Protein AF-0000000084939974 (afdb_homodimer)

Nearest PDB structures (foldseek):
  5imq-assembly1_S  TM=7.418E-01  e=4.021E+00  Thermus thermophilus HB8
  7pan-assembly1_N  TM=7.469E-01  e=6.960E+00  Mycoplasmoides pneumoniae M129
  7qv2-assembly1_o  TM=4.355E-01  e=7.983E+00  Bacillus subtilis subsp. subtilis str. 168
  5imq-assembly1_S  TM=7.425E-01  e=3.564E+00  Thermus thermophilus HB8
  7pan-assembly1_N  TM=7.474E-01  e=5.751E+00  Mycoplasmoides pneumoniae M129

Foldseek 3Di:
DPDPDDDLVVVLVVLVVVVVVLVVCVPVVDDPVVSVVVNVVSVVVNVVSVVDDD/DPDPDDDLVVVLVVLVVVVVVLVVCVQVVPDPVVSVVVNVVSVVVNVVSVVDDD

pLDDT: mean 92.72, std 11.16, range [43.66, 98.75]

Structure (mmCIF, N/CA/C/O backbone):
data_AF-0000000084939974-model_v1
#
loop_
_entity.id
_entity.type
_entity.pdbx_description
1 polymer 'Uncharacterized protein'
#
loop_
_atom_site.group_PDB
_atom_site.id
_atom_site.type_symbol
_atom_site.label_atom_id
_atom_site.label_alt_id
_atom_site.label_comp_id
_atom_site.label_asym_id
_atom_site.label_entity_id
_atom_site.label_seq_id
_atom_site.pdbx_PDB_ins_code
_atom_site.Cartn_x
_atom_site.Cartn_y
_atom_site.Cartn_z
_atom_site.occupancy
_atom_site.B_iso_or_equiv
_atom_site.auth_seq_id
_atom_site.auth_comp_id
_atom_site.auth_asym_id
_atom_site.auth_atom_id
_atom_site.pdbx_PDB_model_num
ATOM 1 N N . MET A 1 1 ? -17.203 15.5 -1.09 1 43.75 1 MET A N 1
ATOM 2 C CA . MET A 1 1 ? -16.406 16.547 -0.476 1 43.75 1 MET A CA 1
ATOM 3 C C . MET A 1 1 ? -15.047 16.016 -0.02 1 43.75 1 MET A C 1
ATOM 5 O O . MET A 1 1 ? -14.961 14.891 0.484 1 43.75 1 MET A O 1
ATOM 9 N N . PRO A 1 2 ? -13.898 16.547 -0.689 1 51.84 2 PRO A N 1
ATOM 10 C CA . PRO A 1 2 ? -12.609 16.109 -0.151 1 51.84 2 PRO A CA 1
ATOM 11 C C . PRO A 1 2 ? -12.594 16.047 1.375 1 51.84 2 PRO A C 1
ATOM 13 O O . PRO A 1 2 ? -13.289 16.828 2.033 1 51.84 2 PRO A O 1
ATOM 16 N N . ARG A 1 3 ? -12.406 14.711 1.784 1 62.78 3 ARG A N 1
ATOM 17 C CA . ARG A 1 3 ? -12.227 14.711 3.232 1 62.78 3 ARG A CA 1
ATOM 18 C C . ARG A 1 3 ? -11.227 15.789 3.652 1 62.78 3 ARG A C 1
ATOM 20 O O . ARG A 1 3 ? -10.477 16.297 2.82 1 62.78 3 ARG A O 1
ATOM 27 N N . GLY A 1 4 ? -11.375 16.406 4.73 1 76.25 4 GLY A N 1
ATOM 28 C CA . GLY A 1 4 ? -10.43 17.359 5.309 1 76.25 4 GLY A CA 1
ATOM 29 C C . GLY A 1 4 ? -8.984 16.922 5.145 1 76.25 4 GLY A C 1
ATOM 30 O O . GLY A 1 4 ? -8.664 16.125 4.258 1 76.25 4 GLY A O 1
ATOM 31 N N . ARG A 1 5 ? -8.094 17.469 5.805 1 85.38 5 ARG A N 1
ATOM 32 C CA . ARG A 1 5 ? -6.66 17.188 5.742 1 85.38 5 ARG A CA 1
ATOM 33 C C . ARG A 1 5 ? -6.355 15.773 6.219 1 85.38 5 ARG A C 1
ATOM 35 O O . ARG A 1 5 ? -6.941 15.305 7.195 1 85.38 5 ARG A O 1
ATOM 42 N N . LEU A 1 6 ? -5.664 15.18 5.465 1 89.88 6 LEU A N 1
ATOM 43 C CA . LEU A 1 6 ? -5.23 13.836 5.82 1 89.88 6 LEU A CA 1
ATOM 44 C C . LEU A 1 6 ? -4.383 13.852 7.086 1 89.88 6 LEU A C 1
ATOM 46 O O . LEU A 1 6 ? -3.438 14.633 7.199 1 89.88 6 LEU A O 1
ATOM 50 N N . SER A 1 7 ? -4.77 13.07 8.008 1 88.62 7 SER A N 1
ATOM 51 C CA . SER A 1 7 ? -3.928 12.875 9.188 1 88.62 7 SER A CA 1
ATOM 52 C C . SER A 1 7 ? -3.275 11.5 9.172 1 88.62 7 SER A C 1
ATOM 54 O O . SER A 1 7 ? -3.738 10.594 8.484 1 88.62 7 SER A O 1
ATOM 56 N N . LYS A 1 8 ? -2.268 11.367 9.922 1 91.88 8 LYS A N 1
ATOM 57 C CA . LYS A 1 8 ? -1.597 10.078 10.086 1 91.88 8 LYS A CA 1
ATOM 58 C C . LYS A 1 8 ? -2.568 9.008 10.578 1 91.88 8 LYS A C 1
ATOM 60 O O . LYS A 1 8 ? -2.537 7.871 10.102 1 91.88 8 LYS A O 1
ATOM 65 N N . VAL A 1 9 ? -3.408 9.422 11.539 1 92 9 VAL A N 1
ATOM 66 C CA . VAL A 1 9 ? -4.34 8.477 12.156 1 92 9 VAL A CA 1
ATOM 67 C C . VAL A 1 9 ? -5.344 7.988 11.109 1 92 9 VAL A C 1
ATOM 69 O O . VAL A 1 9 ? -5.676 6.801 11.062 1 92 9 VAL A O 1
ATOM 72 N N . ASP A 1 10 ? -5.762 8.844 10.258 1 90.81 10 ASP A N 1
ATOM 73 C CA . ASP A 1 10 ? -6.742 8.5 9.234 1 90.81 10 ASP A CA 1
ATOM 74 C C . ASP A 1 10 ? -6.176 7.465 8.266 1 90.81 10 ASP A C 1
ATOM 76 O O . ASP A 1 10 ? -6.812 6.445 7.996 1 90.81 10 ASP A O 1
ATOM 80 N N . ILE A 1 11 ? -5.008 7.781 7.789 1 94.56 11 ILE A N 1
ATOM 81 C CA . ILE A 1 11 ? -4.469 6.887 6.77 1 94.56 11 ILE A CA 1
ATOM 82 C C . ILE A 1 11 ? -4.012 5.582 7.418 1 94.56 11 ILE A C 1
ATOM 84 O O . ILE A 1 11 ? -4.141 4.508 6.824 1 94.56 11 ILE A O 1
ATOM 88 N N . LEU A 1 12 ? -3.523 5.609 8.539 1 96 12 LEU A N 1
ATOM 89 C CA . LEU A 1 12 ? -3.146 4.402 9.266 1 96 12 LEU A CA 1
ATOM 90 C C . LEU A 1 12 ? -4.344 3.467 9.422 1 96 12 LEU A C 1
ATOM 92 O O . LEU A 1 12 ? -4.242 2.271 9.141 1 96 12 LEU A O 1
ATOM 96 N N . ALA A 1 13 ? -5.457 3.969 9.875 1 96.25 13 ALA A N 1
ATOM 97 C CA . ALA A 1 13 ? -6.664 3.174 10.086 1 96.25 13 ALA A CA 1
ATOM 98 C C . ALA A 1 13 ? -7.133 2.535 8.781 1 96.25 13 ALA A C 1
ATOM 100 O O . ALA A 1 13 ? -7.551 1.375 8.766 1 96.25 13 ALA A O 1
ATOM 101 N N . LYS A 1 14 ? -7.02 3.289 7.73 1 97 14 LYS A N 1
ATOM 102 C CA . LYS A 1 14 ? -7.488 2.789 6.441 1 97 14 LYS A CA 1
ATOM 103 C C . LYS A 1 14 ? -6.594 1.661 5.934 1 97 14 LYS A C 1
ATOM 105 O O . LYS A 1 14 ? -7.082 0.654 5.418 1 97 14 LYS A O 1
ATOM 110 N N . VAL A 1 15 ? -5.309 1.845 6.066 1 98 15 VAL A N 1
ATOM 111 C CA . VAL A 1 15 ? -4.375 0.825 5.605 1 98 15 VAL A CA 1
ATOM 112 C C . VAL A 1 15 ? -4.492 -0.421 6.48 1 98 15 VAL A C 1
ATOM 114 O O . VAL A 1 15 ? -4.48 -1.546 5.973 1 98 15 VAL A O 1
ATOM 117 N N . LEU A 1 16 ? -4.68 -0.28 7.758 1 98.25 16 LEU A N 1
ATOM 118 C CA . LEU A 1 16 ? -4.871 -1.419 8.648 1 98.25 16 LEU A CA 1
ATOM 119 C C . LEU A 1 16 ? -6.152 -2.172 8.312 1 98.25 16 LEU A C 1
ATOM 121 O O . LEU A 1 16 ? -6.199 -3.4 8.406 1 98.25 16 LEU A O 1
ATOM 125 N N . LYS A 1 17 ? -7.125 -1.404 7.938 1 98.31 17 LYS A N 1
ATOM 126 C CA . LYS A 1 17 ? -8.367 -2.039 7.508 1 98.31 17 LYS A CA 1
ATOM 127 C C . LYS A 1 17 ? -8.148 -2.895 6.266 1 98.31 17 LYS A C 1
ATOM 129 O O . LYS A 1 17 ? -8.711 -3.988 6.152 1 98.31 17 LYS A O 1
ATOM 134 N N . MET A 1 18 ? -7.344 -2.438 5.352 1 98.06 18 MET A N 1
ATOM 135 C CA . MET A 1 18 ? -7.02 -3.215 4.16 1 98.06 18 MET A CA 1
ATOM 136 C C . MET A 1 18 ? -6.332 -4.523 4.535 1 98.06 18 MET A C 1
ATOM 138 O O . MET A 1 18 ? -6.641 -5.578 3.973 1 98.06 18 MET A O 1
ATOM 142 N N . LYS A 1 19 ? -5.469 -4.453 5.488 1 98.19 19 LYS A N 1
ATOM 143 C CA . LYS A 1 19 ? -4.773 -5.656 5.938 1 98.19 19 LYS A CA 1
ATOM 144 C C . LYS A 1 19 ? -5.738 -6.637 6.594 1 98.19 19 LYS A C 1
ATOM 146 O O . LYS A 1 19 ? -5.641 -7.848 6.379 1 98.19 19 LYS A O 1
ATOM 151 N N . HIS A 1 20 ? -6.582 -6.094 7.352 1 98.25 20 HIS A N 1
ATOM 152 C CA . HIS A 1 20 ? -7.578 -6.93 8.016 1 98.25 20 HIS A CA 1
ATOM 153 C C . HIS A 1 20 ? -8.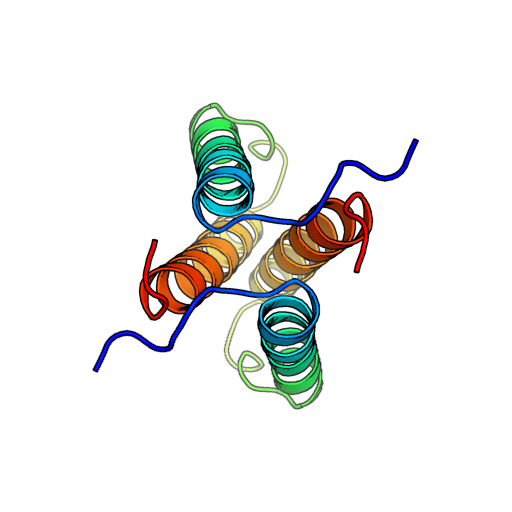461 -7.648 6.996 1 98.25 20 HIS A C 1
ATOM 155 O O . HIS A 1 20 ? -8.703 -8.852 7.117 1 98.25 20 HIS A O 1
ATOM 161 N N . LYS A 1 21 ? -8.898 -6.883 6.004 1 98.19 21 LYS A N 1
ATOM 162 C CA . LYS A 1 21 ? -9.742 -7.469 4.965 1 98.19 21 LYS A CA 1
ATOM 163 C C . LYS A 1 21 ? -9 -8.578 4.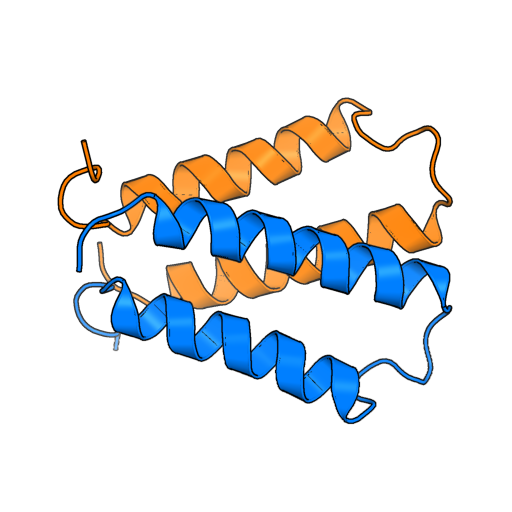223 1 98.19 21 LYS A C 1
ATOM 165 O O . LYS A 1 21 ? -9.594 -9.602 3.869 1 98.19 21 LYS A O 1
ATOM 170 N N . LEU A 1 22 ? -7.742 -8.367 3.984 1 97.94 22 LEU A N 1
ATOM 171 C CA . LEU A 1 22 ? -6.926 -9.406 3.369 1 97.94 22 LEU A CA 1
ATOM 172 C C . LEU A 1 22 ? -6.938 -10.68 4.215 1 97.94 22 LEU A C 1
ATOM 174 O O . LEU A 1 22 ? -7.125 -11.773 3.688 1 97.94 22 LEU A O 1
ATOM 178 N N . GLY A 1 23 ? -6.789 -10.547 5.473 1 97 23 GLY A N 1
ATOM 179 C CA . GLY A 1 23 ? -6.805 -11.672 6.402 1 97 23 GLY A CA 1
ATOM 180 C C . GLY A 1 23 ? -8.156 -12.352 6.488 1 97 23 GLY A C 1
ATOM 181 O O . GLY A 1 23 ? -8.234 -13.539 6.801 1 97 23 GLY A O 1
ATOM 182 N N . GLU A 1 24 ? -9.227 -11.602 6.129 1 97.69 24 GLU A N 1
ATOM 183 C CA . GLU A 1 24 ? -10.594 -12.117 6.184 1 97.69 24 GLU A CA 1
ATOM 184 C C . GLU A 1 24 ? -10.977 -12.797 4.875 1 97.69 24 GLU A C 1
ATOM 186 O O . GLU A 1 24 ? -12.086 -13.328 4.742 1 97.69 24 GLU A O 1
ATOM 191 N N . GLY A 1 25 ? -10.102 -12.672 3.879 1 96.88 25 GLY A N 1
ATOM 192 C CA . GLY A 1 25 ? -10.32 -13.484 2.691 1 96.88 25 GLY A CA 1
ATOM 193 C C . GLY A 1 25 ? -10.695 -12.664 1.472 1 96.88 25 GLY A C 1
ATOM 194 O O . GLY A 1 25 ? -11.156 -13.211 0.468 1 96.88 25 GLY A O 1
ATOM 195 N N . GLU A 1 26 ? -10.641 -11.344 1.428 1 96.12 26 GLU A N 1
ATOM 196 C CA . GLU A 1 26 ? -11.023 -10.477 0.321 1 96.12 26 GLU A CA 1
ATOM 197 C C . GLU A 1 26 ? -10.32 -10.883 -0.972 1 96.12 26 GLU A C 1
ATOM 199 O O . GLU A 1 26 ? -10.906 -10.789 -2.055 1 96.12 26 GLU A O 1
ATOM 204 N N . TYR A 1 27 ? -9.203 -11.539 -0.931 1 97.5 27 TYR A N 1
ATOM 205 C CA . TYR A 1 27 ? -8.453 -11.938 -2.115 1 97.5 27 TYR A CA 1
ATOM 206 C C . TYR A 1 27 ? -8.133 -13.43 -2.074 1 97.5 27 TYR A C 1
ATOM 208 O O . TYR A 1 27 ? -7.129 -13.875 -2.645 1 97.5 27 TYR A O 1
ATOM 216 N N . ASP A 1 28 ? -9 -14.164 -1.533 1 96.38 28 ASP A N 1
ATOM 217 C CA . ASP A 1 28 ? -8.773 -15.602 -1.448 1 96.38 28 ASP A CA 1
ATOM 218 C C . ASP A 1 28 ? -8.875 -16.25 -2.824 1 96.38 28 ASP A C 1
ATOM 220 O O . ASP A 1 28 ? -8.352 -17.359 -3.035 1 96.38 28 ASP A O 1
ATOM 224 N N . HIS A 1 29 ? -9.57 -15.578 -3.688 1 97.12 29 HIS A N 1
ATOM 225 C CA . HIS A 1 29 ? -9.742 -16.109 -5.035 1 97.12 29 HIS A CA 1
ATOM 226 C C . HIS A 1 29 ? -8.5 -15.867 -5.883 1 97.12 29 HIS A C 1
ATOM 228 O O . HIS A 1 29 ? -8.359 -16.438 -6.965 1 97.12 29 HIS A O 1
ATOM 234 N N . GLN A 1 30 ? -7.52 -15.109 -5.398 1 97.19 30 GLN A N 1
ATOM 235 C CA . GLN A 1 30 ? -6.27 -14.852 -6.102 1 97.19 30 GLN A CA 1
ATOM 236 C C . GLN A 1 30 ? -5.188 -15.844 -5.691 1 97.19 30 GLN A C 1
ATOM 238 O O . GLN A 1 30 ? -5.352 -16.578 -4.719 1 97.19 30 GLN A O 1
ATOM 243 N N . ASP A 1 31 ? -4.141 -15.781 -6.43 1 96.12 31 ASP A N 1
ATOM 244 C CA . ASP A 1 31 ? -2.979 -16.609 -6.137 1 96.12 31 ASP A CA 1
ATOM 245 C C . ASP A 1 31 ? -2.324 -16.188 -4.82 1 96.12 31 ASP A C 1
ATOM 247 O O . ASP A 1 31 ? -2.383 -15.023 -4.438 1 96.12 31 ASP A O 1
ATOM 251 N N . HIS A 1 32 ? -1.715 -17.156 -4.203 1 97.12 32 HIS A N 1
ATOM 252 C CA . HIS A 1 32 ? -1.02 -16.891 -2.949 1 97.12 32 HIS A CA 1
ATOM 253 C C . HIS A 1 32 ? 0.027 -15.797 -3.117 1 97.12 32 HIS A C 1
ATOM 255 O O . HIS A 1 32 ? 0.174 -14.938 -2.248 1 97.12 32 HIS A O 1
ATOM 261 N N . GLU A 1 33 ? 0.686 -15.844 -4.27 1 97.81 33 GLU A N 1
ATOM 262 C CA . GLU A 1 33 ? 1.732 -14.859 -4.535 1 97.81 33 GLU A CA 1
ATOM 263 C C . GLU A 1 33 ? 1.153 -13.453 -4.637 1 97.81 33 GLU A C 1
ATOM 265 O O . GLU A 1 33 ? 1.776 -12.484 -4.191 1 97.81 33 GLU A O 1
ATOM 270 N N . PHE A 1 34 ? -0.023 -13.375 -5.223 1 98.31 34 PHE A N 1
ATOM 271 C CA . PHE A 1 34 ? -0.717 -12.094 -5.281 1 98.31 34 PHE A CA 1
ATOM 272 C C . PHE A 1 34 ? -0.967 -11.547 -3.883 1 98.31 34 PHE A C 1
ATOM 274 O O . PHE A 1 34 ? -0.678 -10.383 -3.605 1 98.31 34 PHE A O 1
ATOM 281 N N . ARG A 1 35 ? -1.441 -12.383 -3.039 1 98.38 35 ARG A N 1
ATOM 282 C CA . ARG A 1 35 ? -1.776 -11.961 -1.681 1 98.38 35 ARG A CA 1
ATOM 283 C C . ARG A 1 35 ? -0.524 -11.57 -0.905 1 98.38 35 ARG A C 1
ATOM 285 O O . ARG A 1 35 ? -0.556 -10.641 -0.094 1 98.38 35 ARG A O 1
ATOM 292 N N . GLU A 1 36 ? 0.55 -12.273 -1.151 1 98 36 GLU A N 1
ATOM 293 C CA . GLU A 1 36 ? 1.814 -11.938 -0.503 1 98 36 GLU A CA 1
ATOM 294 C C . GLU A 1 36 ? 2.324 -10.578 -0.956 1 98 36 GLU A C 1
ATOM 296 O O . GLU A 1 36 ? 2.807 -9.789 -0.141 1 98 36 GLU A O 1
ATOM 301 N N . GLY A 1 37 ? 2.236 -10.359 -2.27 1 98.5 37 GLY A N 1
ATOM 302 C CA . GLY A 1 37 ? 2.631 -9.055 -2.779 1 98.5 37 GLY A CA 1
ATOM 303 C C . GLY A 1 37 ? 1.784 -7.922 -2.234 1 98.5 37 GLY A C 1
ATOM 304 O O . GLY A 1 37 ? 2.311 -6.867 -1.871 1 98.5 37 GLY A O 1
ATOM 305 N N . TYR A 1 38 ? 0.515 -8.156 -2.166 1 98.75 38 TYR A N 1
ATOM 306 C CA . TYR A 1 38 ? -0.433 -7.195 -1.613 1 98.75 38 TYR A CA 1
ATOM 307 C C . TYR A 1 38 ? -0.097 -6.871 -0.163 1 98.75 38 TYR A C 1
ATOM 309 O O . TYR A 1 38 ? 0.007 -5.699 0.21 1 98.75 38 TYR A O 1
ATOM 317 N N . ASP A 1 39 ? 0.107 -7.844 0.616 1 98.62 39 ASP A N 1
ATOM 318 C CA . ASP A 1 39 ? 0.446 -7.676 2.025 1 98.62 39 ASP A CA 1
ATOM 319 C C . ASP A 1 39 ? 1.784 -6.957 2.186 1 98.62 39 ASP A C 1
ATOM 321 O O . ASP A 1 39 ? 1.926 -6.082 3.045 1 98.62 39 ASP A O 1
ATOM 325 N N . HIS A 1 40 ? 2.754 -7.367 1.424 1 98.69 40 HIS A N 1
ATOM 326 C CA . HIS A 1 40 ? 4.082 -6.77 1.474 1 98.69 40 HIS A CA 1
ATOM 327 C C . HIS A 1 40 ? 4.023 -5.27 1.194 1 98.69 40 HIS A C 1
ATOM 329 O O . HIS A 1 40 ? 4.66 -4.48 1.892 1 98.69 40 HIS A O 1
ATOM 335 N N . ALA A 1 41 ? 3.266 -4.906 0.157 1 98.75 41 ALA A N 1
ATOM 336 C CA . ALA A 1 41 ? 3.1 -3.49 -0.161 1 98.75 41 ALA A CA 1
ATOM 337 C C . ALA A 1 41 ? 2.492 -2.73 1.014 1 98.75 41 ALA A C 1
ATOM 339 O O . ALA A 1 41 ? 2.969 -1.653 1.377 1 98.75 41 ALA A O 1
ATOM 340 N N . LEU A 1 42 ? 1.49 -3.285 1.6 1 98.62 42 LEU A N 1
ATOM 341 C CA . LEU A 1 42 ? 0.816 -2.629 2.715 1 98.62 42 LEU A CA 1
ATOM 342 C C . LEU A 1 42 ? 1.753 -2.492 3.91 1 98.62 42 LEU A C 1
ATOM 344 O O . LEU A 1 42 ? 1.723 -1.482 4.617 1 98.62 42 LEU A O 1
ATOM 348 N N . ASN A 1 43 ? 2.629 -3.479 4.133 1 98.56 43 ASN A N 1
ATOM 349 C CA . ASN A 1 43 ? 3.617 -3.385 5.203 1 98.56 43 ASN A CA 1
ATOM 350 C C . ASN A 1 43 ? 4.586 -2.229 4.973 1 98.56 43 ASN A C 1
ATOM 352 O O . ASN A 1 43 ? 4.926 -1.504 5.91 1 98.56 43 ASN A O 1
ATOM 356 N N . LYS A 1 44 ? 4.957 -2.098 3.775 1 98.38 44 LYS A N 1
ATOM 357 C CA . LYS A 1 44 ? 5.863 -1 3.453 1 98.38 44 LYS A CA 1
ATOM 358 C C . LYS A 1 44 ? 5.191 0.352 3.674 1 98.38 44 LYS A C 1
ATOM 360 O O . LYS A 1 44 ? 5.82 1.287 4.18 1 98.38 44 LYS A O 1
ATOM 365 N N . VAL A 1 45 ? 3.945 0.452 3.305 1 98.19 45 VAL A N 1
ATOM 366 C CA . VAL A 1 45 ? 3.199 1.689 3.504 1 98.19 45 VAL A CA 1
ATOM 367 C C . VAL A 1 45 ? 3.057 1.974 4.996 1 98.19 45 VAL A C 1
ATOM 369 O O . VAL A 1 45 ? 3.221 3.115 5.438 1 98.19 45 VAL A O 1
ATOM 372 N N . LEU A 1 46 ? 2.807 1.015 5.793 1 97.69 46 LEU A N 1
ATOM 373 C CA . LEU A 1 46 ? 2.705 1.179 7.238 1 97.69 46 LEU A CA 1
ATOM 374 C C . LEU A 1 46 ? 4.023 1.671 7.824 1 97.69 46 LEU A C 1
ATOM 376 O O . LEU A 1 46 ? 4.031 2.512 8.727 1 97.69 46 LEU A O 1
ATOM 380 N N . ASP A 1 47 ? 5.113 1.14 7.336 1 96.56 47 ASP A N 1
ATOM 381 C CA . ASP A 1 47 ? 6.43 1.594 7.777 1 96.56 47 ASP A CA 1
ATOM 382 C C . ASP A 1 47 ? 6.617 3.084 7.5 1 96.56 47 ASP A C 1
ATOM 384 O O . ASP A 1 47 ? 7.117 3.82 8.352 1 96.56 47 ASP A O 1
ATOM 388 N N . ILE A 1 48 ? 6.191 3.506 6.332 1 95.44 48 ILE A N 1
ATOM 389 C CA . ILE A 1 48 ? 6.32 4.902 5.934 1 95.44 48 ILE A CA 1
ATOM 390 C C . ILE A 1 48 ? 5.48 5.785 6.855 1 95.44 48 ILE A C 1
ATOM 392 O O . ILE A 1 48 ? 5.965 6.801 7.359 1 95.44 48 ILE A O 1
ATOM 396 N N . ILE A 1 49 ? 4.258 5.414 7.066 1 95.12 49 ILE A N 1
ATOM 397 C CA . ILE A 1 49 ? 3.352 6.18 7.914 1 95.12 49 ILE A CA 1
ATOM 398 C C . ILE A 1 49 ? 3.938 6.309 9.32 1 95.12 49 ILE A C 1
ATOM 400 O O . ILE A 1 49 ? 3.891 7.383 9.922 1 95.12 49 ILE A O 1
ATOM 404 N N . ASN A 1 50 ? 4.551 5.301 9.766 1 94.06 50 ASN A N 1
ATOM 405 C CA . ASN A 1 50 ? 5.039 5.242 11.141 1 94.06 50 ASN A CA 1
ATOM 406 C C . ASN A 1 50 ? 6.324 6.047 11.312 1 94.06 50 ASN A C 1
ATOM 408 O O . ASN A 1 50 ? 6.75 6.305 12.438 1 94.06 50 ASN A O 1
ATOM 412 N N . GLU A 1 51 ? 6.902 6.395 10.266 1 91.75 51 GLU A N 1
ATOM 413 C CA . GLU A 1 51 ? 8.062 7.281 10.32 1 91.75 51 GLU A CA 1
ATOM 414 C C . GLU A 1 51 ? 7.668 8.68 10.781 1 91.75 51 GLU A C 1
ATOM 416 O O . GLU A 1 51 ? 8.523 9.469 11.195 1 91.75 51 GLU A O 1
ATOM 421 N N . TYR A 1 52 ? 6.371 8.977 10.617 1 89.25 52 TYR A N 1
ATOM 422 C CA . TYR A 1 52 ? 5.898 10.32 10.93 1 89.25 52 TYR A CA 1
ATOM 423 C C . TYR A 1 52 ? 5.293 10.367 12.328 1 89.25 52 TYR A C 1
ATOM 425 O O . TYR A 1 52 ? 4.852 9.344 12.859 1 89.25 52 TYR A O 1
ATOM 433 N N . SER A 1 53 ? 5.336 11.711 12.789 1 80 53 SER A N 1
ATOM 434 C CA . SER A 1 53 ? 4.758 11.93 14.109 1 80 53 SER A CA 1
ATOM 435 C C . SER A 1 53 ? 3.236 12.016 14.039 1 80 53 SER A C 1
ATOM 437 O O . SER A 1 53 ? 2.674 12.289 12.977 1 80 53 SER A O 1
ATOM 439 N N . THR A 1 54 ? 2.508 11.82 15.008 1 76.38 54 THR A N 1
ATOM 440 C CA . THR A 1 54 ? 1.054 11.883 15.109 1 76.38 54 THR A CA 1
ATOM 441 C C . THR A 1 54 ? 0.579 13.336 15.148 1 76.38 54 THR A C 1
ATOM 443 O O . THR A 1 54 ? 1.225 14.188 15.766 1 76.38 54 THR A O 1
ATOM 446 N N . MET B 1 1 ? 14.547 11.312 14.312 1 43.66 1 MET B N 1
ATOM 447 C CA . MET B 1 1 ? 13.516 12.266 14.727 1 43.66 1 MET B CA 1
ATOM 448 C C . MET B 1 1 ? 12.234 12.047 13.93 1 43.66 1 MET B C 1
ATOM 450 O O . MET B 1 1 ? 12.281 11.773 12.734 1 43.66 1 MET B O 1
ATOM 454 N N . PRO B 1 2 ? 11.094 11.609 14.688 1 51.34 2 PRO B N 1
ATOM 455 C CA . PRO B 1 2 ? 9.844 11.547 13.93 1 51.34 2 PRO B CA 1
ATOM 456 C C . PRO B 1 2 ? 9.68 12.719 12.969 1 51.34 2 PRO B C 1
ATOM 458 O O . PRO B 1 2 ? 10.164 13.82 13.234 1 51.34 2 PRO B O 1
ATOM 461 N N . ARG B 1 3 ? 9.664 12.227 11.633 1 62.88 3 ARG B N 1
ATOM 462 C CA . ARG B 1 3 ? 9.336 13.344 10.75 1 62.88 3 ARG B CA 1
ATOM 463 C C . ARG B 1 3 ? 8.133 14.117 11.266 1 62.88 3 ARG B C 1
ATOM 465 O O . ARG B 1 3 ? 7.375 13.609 12.102 1 62.88 3 ARG B O 1
ATOM 472 N N . GLY B 1 4 ? 8.078 15.367 11.125 1 76.62 4 GLY B N 1
ATOM 473 C CA . GLY B 1 4 ? 6.926 16.188 11.461 1 76.62 4 GLY B CA 1
ATOM 474 C C . GLY B 1 4 ? 5.605 15.555 11.086 1 76.62 4 GLY B C 1
ATOM 475 O O . GLY B 1 4 ? 5.516 14.328 10.953 1 76.62 4 GLY B O 1
ATOM 476 N N . ARG B 1 5 ? 4.551 16.219 11.07 1 85.62 5 ARG B N 1
ATOM 477 C CA . ARG B 1 5 ? 3.203 15.75 10.758 1 85.62 5 ARG B CA 1
ATOM 478 C C . ARG B 1 5 ? 3.115 15.258 9.32 1 85.62 5 ARG B C 1
ATOM 480 O O . ARG B 1 5 ? 3.689 15.867 8.406 1 85.62 5 ARG B O 1
ATOM 487 N N . LEU B 1 6 ? 2.604 14.211 9.234 1 89.88 6 LEU B N 1
ATOM 488 C CA . LEU B 1 6 ? 2.385 13.633 7.906 1 89.88 6 LEU B CA 1
ATOM 489 C C . LEU B 1 6 ? 1.451 14.508 7.082 1 89.88 6 LEU B C 1
ATOM 491 O O . LEU B 1 6 ? 0.379 14.898 7.551 1 89.88 6 LEU B O 1
ATOM 495 N N . SER B 1 7 ? 1.911 14.859 5.941 1 88.81 7 SER B N 1
ATOM 496 C CA . SER B 1 7 ? 1.029 15.539 5 1 88.81 7 SER B CA 1
ATOM 497 C C . SER B 1 7 ? 0.629 14.617 3.85 1 88.81 7 SER B C 1
ATOM 499 O O . SER B 1 7 ? 1.311 13.633 3.574 1 88.81 7 SER B O 1
ATOM 501 N N . LYS B 1 8 ? -0.401 14.953 3.215 1 91.94 8 LYS B N 1
ATOM 502 C CA . LYS B 1 8 ? -0.856 14.219 2.037 1 91.94 8 LYS B CA 1
ATOM 503 C C . LYS B 1 8 ? 0.234 14.164 0.972 1 91.94 8 LYS B C 1
ATOM 505 O O . LYS B 1 8 ? 0.443 13.117 0.347 1 91.94 8 LYS B O 1
ATOM 510 N N . VAL B 1 9 ? 0.894 15.32 0.787 1 92 9 VAL B N 1
ATOM 511 C CA . VAL B 1 9 ? 1.909 15.414 -0.256 1 92 9 VAL B CA 1
ATOM 512 C C . VAL B 1 9 ? 3.072 14.484 0.064 1 92 9 VAL B C 1
ATOM 514 O O . VAL B 1 9 ? 3.604 13.812 -0.827 1 92 9 VAL B O 1
ATOM 517 N N . ASP B 1 10 ? 3.406 14.359 1.276 1 90.75 10 ASP B N 1
ATOM 518 C CA . ASP B 1 10 ? 4.523 13.516 1.689 1 90.75 10 ASP B CA 1
ATOM 519 C C . ASP B 1 10 ? 4.23 12.047 1.418 1 90.75 10 ASP B C 1
ATOM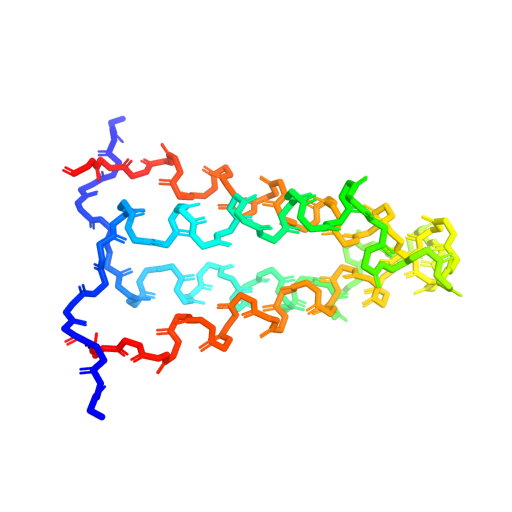 521 O O . ASP B 1 10 ? 5.047 11.344 0.818 1 90.75 10 ASP B O 1
ATOM 525 N N . ILE B 1 11 ? 3.066 11.664 1.859 1 94.62 11 ILE B N 1
ATOM 526 C CA . ILE B 1 11 ? 2.779 10.242 1.722 1 94.62 11 ILE B CA 1
ATOM 527 C C . ILE B 1 11 ? 2.494 9.906 0.258 1 94.62 11 ILE B C 1
ATOM 529 O O . ILE B 1 11 ? 2.859 8.836 -0.225 1 94.62 11 ILE B O 1
ATOM 533 N N . LEU B 1 12 ? 1.914 10.727 -0.428 1 96 12 LEU B N 1
ATOM 534 C CA . LEU B 1 12 ? 1.685 10.531 -1.854 1 96 12 LEU B CA 1
ATOM 535 C C . LEU B 1 12 ? 3.002 10.32 -2.594 1 96 12 LEU B C 1
ATOM 537 O O . LEU B 1 12 ? 3.135 9.383 -3.379 1 96 12 LEU B O 1
ATOM 541 N N . ALA B 1 13 ? 3.971 11.164 -2.379 1 96.25 13 ALA B N 1
ATOM 542 C CA . ALA B 1 13 ? 5.27 11.078 -3.037 1 96.25 13 ALA B CA 1
ATOM 543 C C . ALA B 1 13 ? 5.961 9.758 -2.725 1 96.25 13 ALA B C 1
ATOM 545 O O . ALA B 1 13 ? 6.574 9.148 -3.602 1 96.25 13 ALA B O 1
ATOM 546 N N . LYS B 1 14 ? 5.828 9.336 -1.503 1 97 14 LYS B N 1
ATOM 547 C CA . LYS B 1 14 ? 6.488 8.102 -1.087 1 97 14 LYS B CA 1
ATOM 548 C C . LYS B 1 14 ? 5.848 6.887 -1.751 1 97 14 LYS B C 1
ATOM 550 O O . LYS B 1 14 ? 6.551 5.98 -2.201 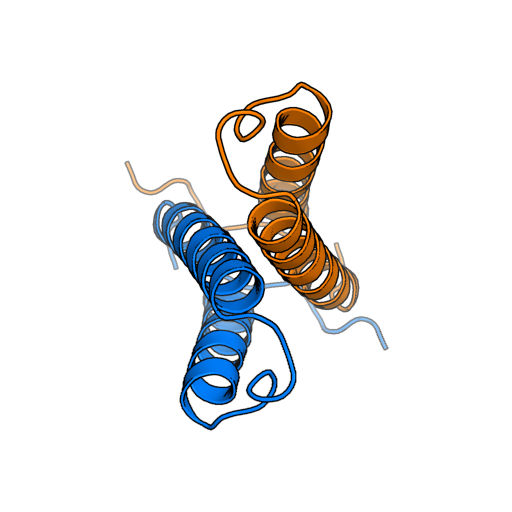1 97 14 LYS B O 1
ATOM 555 N N . VAL B 1 15 ? 4.547 6.883 -1.797 1 98 15 VAL B N 1
ATOM 556 C CA . VAL B 1 15 ? 3.848 5.758 -2.408 1 98 15 VAL B CA 1
ATOM 557 C C . VAL B 1 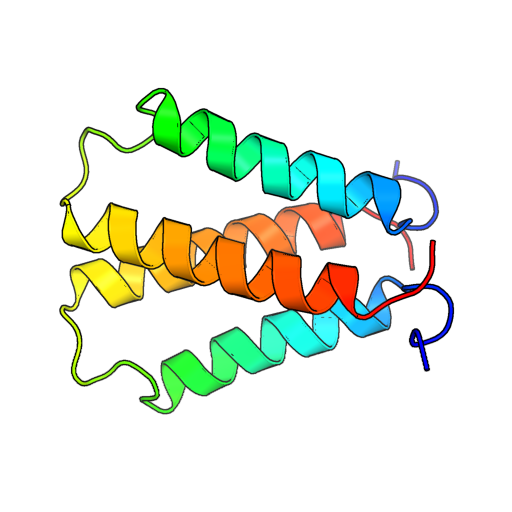15 ? 4.098 5.75 -3.914 1 98 15 VAL B C 1
ATOM 559 O O . VAL B 1 15 ? 4.324 4.691 -4.508 1 98 15 VAL B O 1
ATOM 562 N N . LEU B 1 16 ? 4.133 6.883 -4.551 1 98.19 16 LEU B N 1
ATOM 563 C CA . LEU B 1 16 ? 4.43 6.965 -5.977 1 98.19 16 LEU B CA 1
ATOM 564 C C . LEU B 1 16 ? 5.848 6.48 -6.262 1 98.19 16 LEU B C 1
ATOM 566 O O . LEU B 1 16 ? 6.098 5.852 -7.293 1 98.19 16 LEU B O 1
ATOM 570 N N . LYS B 1 17 ? 6.703 6.797 -5.348 1 98.31 17 LYS B N 1
ATOM 571 C CA . LYS B 1 17 ? 8.07 6.309 -5.488 1 98.31 17 LYS B CA 1
ATOM 572 C C . LYS B 1 17 ? 8.117 4.785 -5.445 1 98.31 17 LYS B C 1
ATOM 574 O O . LYS B 1 17 ? 8.867 4.156 -6.199 1 98.31 17 LYS B O 1
ATOM 579 N N . MET B 1 18 ? 7.336 4.18 -4.602 1 98.06 18 MET B N 1
ATOM 580 C CA . MET B 1 18 ? 7.262 2.725 -4.531 1 98.06 18 MET B CA 1
ATOM 581 C C . MET B 1 18 ? 6.773 2.143 -5.855 1 98.06 18 MET B C 1
ATOM 583 O O . MET B 1 18 ? 7.305 1.14 -6.332 1 98.06 18 MET B O 1
ATOM 587 N N . LYS B 1 19 ? 5.824 2.793 -6.434 1 98.19 19 LYS B N 1
ATOM 588 C CA . LYS B 1 19 ? 5.305 2.33 -7.719 1 98.19 19 LYS B CA 1
ATOM 589 C C . LYS B 1 19 ? 6.359 2.447 -8.812 1 98.19 19 LYS B C 1
ATOM 591 O O . LYS B 1 19 ? 6.488 1.557 -9.656 1 98.19 19 LYS B O 1
ATOM 596 N N . HIS B 1 20 ? 7.031 3.514 -8.773 1 98.25 20 HIS B N 1
ATOM 597 C CA . HIS B 1 20 ? 8.086 3.727 -9.75 1 98.25 20 HIS B CA 1
ATOM 598 C C . HIS B 1 20 ? 9.172 2.658 -9.641 1 98.25 20 HIS B C 1
ATOM 600 O O . HIS B 1 20 ? 9.602 2.096 -10.648 1 98.25 20 HIS B O 1
ATOM 606 N N . LYS B 1 21 ? 9.562 2.379 -8.406 1 98.19 21 LYS B N 1
ATOM 607 C CA . LYS B 1 21 ? 10.578 1.356 -8.172 1 98.19 21 LYS B CA 1
ATOM 608 C C . LYS B 1 21 ? 10.109 -0.007 -8.672 1 98.19 21 LYS B C 1
ATOM 610 O O . LYS B 1 21 ? 10.898 -0.777 -9.227 1 98.19 21 LYS B O 1
ATOM 615 N N . LEU B 1 22 ? 8.859 -0.301 -8.469 1 97.94 22 LEU B N 1
ATOM 616 C CA . LEU B 1 22 ? 8.289 -1.537 -9 1 97.94 22 LEU B CA 1
ATOM 617 C C . LEU B 1 22 ? 8.438 -1.603 -10.516 1 97.94 22 LEU B C 1
ATOM 619 O O . LEU B 1 22 ? 8.859 -2.625 -11.055 1 97.94 22 LEU B O 1
ATOM 623 N N . GLY B 1 23 ? 8.156 -0.548 -11.164 1 97.06 23 GLY B N 1
ATOM 624 C CA . GLY B 1 23 ? 8.273 -0.462 -12.609 1 97.06 23 GLY B CA 1
ATOM 625 C C . GLY B 1 23 ? 9.703 -0.55 -13.094 1 97.06 23 GLY B C 1
ATOM 626 O O . GLY B 1 23 ? 9.953 -0.979 -14.227 1 97.06 23 GLY B O 1
ATOM 627 N N . GLU B 1 24 ? 10.656 -0.199 -12.211 1 97.75 24 GLU B N 1
ATOM 628 C CA . GLU B 1 24 ? 12.078 -0.215 -12.547 1 97.75 24 GLU B CA 1
ATOM 629 C C . GLU B 1 24 ? 12.695 -1.584 -12.273 1 97.75 24 GLU B C 1
ATOM 631 O O . GLU B 1 24 ? 13.875 -1.804 -12.555 1 97.75 24 GLU B O 1
ATOM 636 N N . GLY B 1 25 ? 11.922 -2.465 -11.617 1 96.94 25 GLY B N 1
ATOM 637 C CA . GLY B 1 25 ? 12.383 -3.84 -11.531 1 96.94 25 GLY B CA 1
ATOM 638 C C . GLY B 1 25 ? 12.711 -4.27 -10.109 1 96.94 25 GLY B C 1
ATOM 639 O O . GLY B 1 25 ? 13.336 -5.312 -9.898 1 96.94 25 GLY B O 1
ATOM 640 N N . GLU B 1 26 ? 12.461 -3.49 -9.016 1 95.38 26 GLU B N 1
ATOM 641 C CA . GLU B 1 26 ? 12.758 -3.811 -7.625 1 95.38 26 GLU B CA 1
ATOM 642 C C . GLU B 1 26 ? 12.203 -5.176 -7.242 1 95.38 26 GLU B C 1
ATOM 644 O O . GLU B 1 26 ? 12.828 -5.918 -6.48 1 95.38 26 GLU B O 1
ATOM 649 N N . TYR B 1 27 ? 11.344 -5.84 -7.887 1 97.44 27 TYR B N 1
ATOM 650 C CA . TYR B 1 27 ? 10.75 -7.137 -7.582 1 97.44 27 TYR B CA 1
ATOM 651 C C . TYR B 1 27 ? 10.672 -8.008 -8.828 1 97.44 27 TYR B C 1
ATOM 653 O O . TYR B 1 27 ? 9.805 -8.875 -8.938 1 97.44 27 TYR B O 1
ATOM 661 N N . ASP B 1 28 ? 11.57 -7.848 -9.664 1 96.38 28 ASP B N 1
ATOM 662 C CA . ASP B 1 28 ? 11.578 -8.648 -10.883 1 96.38 28 ASP B CA 1
ATOM 663 C C . ASP B 1 28 ? 11.898 -10.109 -10.578 1 96.38 28 ASP B C 1
ATOM 665 O O . ASP B 1 28 ? 11.594 -11 -11.367 1 96.38 28 ASP B O 1
ATOM 669 N N . HIS B 1 29 ? 12.562 -10.281 -9.469 1 97.19 29 HIS B N 1
ATOM 670 C CA . HIS B 1 29 ? 12.938 -11.633 -9.07 1 97.19 29 HIS B CA 1
ATOM 671 C C . HIS B 1 29 ? 11.75 -12.383 -8.484 1 97.19 29 HIS B C 1
ATOM 673 O O . HIS B 1 29 ? 11.805 -13.609 -8.312 1 97.19 29 HIS B O 1
ATOM 679 N N . GLN B 1 30 ? 10.625 -11.711 -8.219 1 97.25 30 GLN B N 1
ATOM 680 C CA . GLN B 1 30 ? 9.414 -12.344 -7.688 1 97.25 30 GLN B CA 1
ATOM 681 C C . GLN B 1 30 ? 8.484 -12.781 -8.82 1 97.25 30 GLN B C 1
ATOM 683 O O . GLN B 1 30 ? 8.688 -12.398 -9.977 1 97.25 30 GLN B O 1
ATOM 688 N N . ASP B 1 31 ? 7.516 -13.523 -8.414 1 96.12 31 ASP B N 1
ATOM 689 C CA . ASP B 1 31 ? 6.492 -13.969 -9.359 1 96.12 31 ASP B CA 1
ATOM 690 C C . ASP B 1 31 ? 5.664 -12.789 -9.867 1 96.12 31 ASP B C 1
ATOM 692 O O . ASP B 1 31 ? 5.48 -11.797 -9.156 1 96.12 31 ASP B O 1
ATOM 696 N N . HIS B 1 32 ? 5.188 -12.953 -11.07 1 97.19 32 HIS B N 1
ATOM 697 C CA . HIS B 1 32 ? 4.352 -11.914 -11.672 1 97.19 32 HIS B CA 1
ATOM 698 C C . HIS B 1 32 ? 3.146 -11.602 -10.789 1 97.19 32 HIS B C 1
ATOM 700 O O . HIS B 1 32 ? 2.771 -10.43 -10.648 1 97.19 32 HIS B O 1
ATOM 706 N N . GLU B 1 33 ? 2.615 -12.656 -10.195 1 97.81 33 GLU B N 1
ATOM 707 C CA . GLU B 1 33 ? 1.442 -12.484 -9.344 1 97.81 33 GLU B CA 1
ATOM 708 C C . GLU B 1 33 ? 1.773 -11.641 -8.109 1 97.81 33 GLU B C 1
ATOM 710 O O . GLU B 1 33 ? 0.954 -10.836 -7.664 1 97.81 33 GLU B O 1
ATOM 715 N N . PHE B 1 34 ? 2.957 -11.852 -7.598 1 98.31 34 PHE B N 1
ATOM 716 C CA . PHE B 1 34 ? 3.42 -11.031 -6.484 1 98.31 34 PHE B CA 1
ATOM 717 C C . PHE B 1 34 ? 3.443 -9.555 -6.871 1 98.31 34 PHE B C 1
ATOM 719 O O . PHE B 1 34 ? 2.932 -8.711 -6.137 1 98.31 34 PHE B O 1
ATOM 726 N N . ARG B 1 35 ? 3.984 -9.297 -7.992 1 98.44 35 ARG B N 1
ATOM 727 C CA . ARG B 1 35 ? 4.117 -7.914 -8.445 1 98.44 35 ARG B CA 1
ATOM 728 C C . ARG B 1 35 ? 2.754 -7.285 -8.711 1 98.44 35 ARG B C 1
ATOM 730 O O . ARG B 1 35 ? 2.555 -6.098 -8.461 1 98.44 35 ARG B O 1
ATOM 737 N N . GLU B 1 36 ? 1.85 -8.062 -9.203 1 98 36 GLU B N 1
ATOM 738 C CA . GLU B 1 36 ? 0.494 -7.574 -9.445 1 98 36 GLU B CA 1
ATOM 739 C C . GLU B 1 36 ? -0.204 -7.23 -8.133 1 98 36 GLU B C 1
ATOM 741 O O . GLU B 1 36 ? -0.888 -6.211 -8.031 1 98 36 GLU B O 1
ATOM 746 N N . GLY B 1 37 ? -0.041 -8.133 -7.168 1 98.5 37 GLY B N 1
ATOM 747 C CA . GLY B 1 37 ? -0.611 -7.852 -5.859 1 98.5 37 GLY B CA 1
ATOM 748 C C . GLY B 1 37 ? -0.022 -6.617 -5.203 1 98.5 37 GLY B C 1
ATOM 749 O O . GLY B 1 37 ? -0.751 -5.801 -4.633 1 98.5 37 GLY B O 1
ATOM 750 N N . TYR B 1 38 ? 1.249 -6.484 -5.324 1 98.75 38 TYR B N 1
ATOM 751 C CA . TYR B 1 38 ? 1.964 -5.32 -4.809 1 98.75 38 TYR B CA 1
ATOM 752 C C . TYR B 1 38 ? 1.452 -4.039 -5.453 1 98.75 38 TYR B C 1
ATOM 754 O O . TYR B 1 38 ? 1.112 -3.08 -4.758 1 98.75 38 TYR B O 1
ATOM 762 N N . ASP B 1 39 ? 1.35 -4.023 -6.719 1 98.69 39 ASP B N 1
ATOM 763 C CA . ASP B 1 39 ? 0.862 -2.863 -7.461 1 98.69 39 ASP B CA 1
ATOM 764 C C . ASP B 1 39 ? -0.587 -2.549 -7.102 1 98.69 39 ASP B C 1
ATOM 766 O O . ASP B 1 39 ? -0.951 -1.384 -6.93 1 98.69 39 ASP B O 1
ATOM 770 N N . HIS B 1 40 ? -1.383 -3.566 -7.047 1 98.75 40 HIS B N 1
ATOM 771 C CA . HIS B 1 40 ? -2.795 -3.406 -6.715 1 98.75 40 HIS B CA 1
ATOM 772 C C . HIS B 1 40 ? -2.971 -2.748 -5.352 1 98.75 40 HIS B C 1
ATOM 774 O O . HIS B 1 40 ? -3.793 -1.841 -5.199 1 98.75 40 HIS B O 1
ATOM 780 N N . ALA B 1 41 ? -2.205 -3.236 -4.375 1 98.69 41 ALA B N 1
ATOM 781 C CA . ALA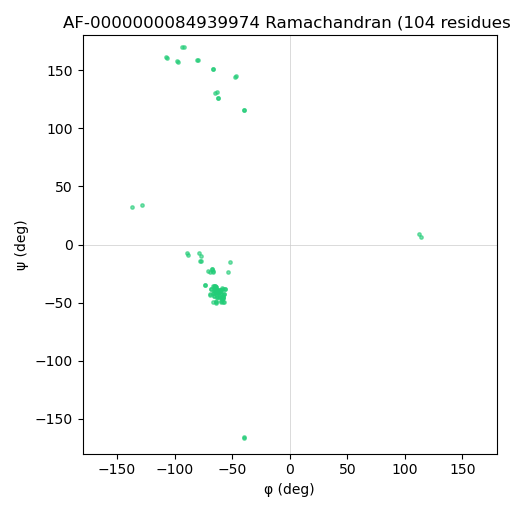 B 1 41 ? -2.258 -2.641 -3.043 1 98.69 41 ALA B CA 1
ATOM 782 C C . ALA B 1 41 ? -1.888 -1.16 -3.088 1 98.69 41 ALA B C 1
ATOM 784 O O . ALA B 1 41 ? -2.568 -0.324 -2.49 1 98.69 41 ALA B O 1
ATOM 785 N N . LEU B 1 42 ? -0.86 -0.841 -3.793 1 98.62 42 LEU B N 1
ATOM 786 C CA . LEU B 1 42 ? -0.404 0.542 -3.883 1 98.62 42 LEU B CA 1
ATOM 787 C C . LEU B 1 42 ? -1.448 1.414 -4.57 1 98.62 42 LEU B C 1
ATOM 789 O O . LEU B 1 42 ? -1.649 2.568 -4.188 1 98.62 42 LEU B O 1
ATOM 793 N N . ASN B 1 43 ? -2.158 0.865 -5.562 1 98.56 43 ASN B N 1
ATOM 794 C CA . ASN B 1 43 ? -3.23 1.604 -6.215 1 98.56 43 ASN B CA 1
ATOM 795 C C . ASN B 1 43 ? -4.363 1.93 -5.246 1 98.56 43 ASN B C 1
ATOM 797 O O . ASN B 1 43 ? -4.902 3.037 -5.262 1 98.56 43 ASN B O 1
ATOM 801 N N . LYS B 1 44 ? -4.645 0.998 -4.453 1 98.38 44 LYS B N 1
ATOM 802 C CA . LYS B 1 44 ? -5.699 1.225 -3.469 1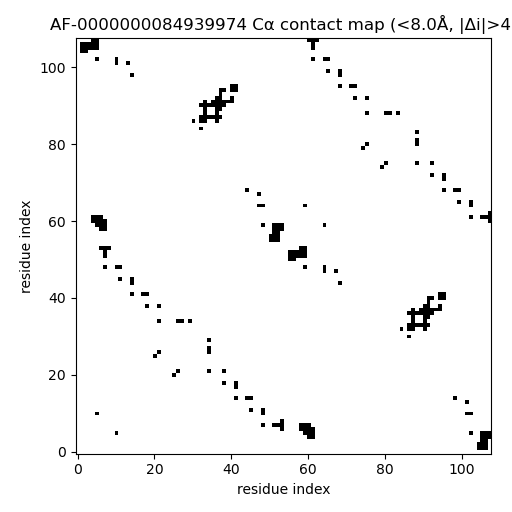 98.38 44 LYS B CA 1
ATOM 803 C C . LYS B 1 44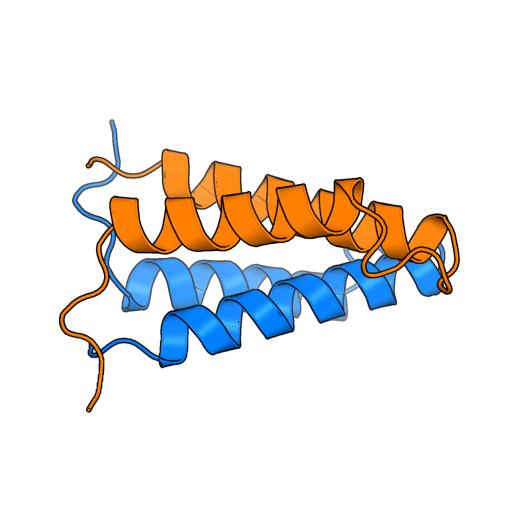 ? -5.289 2.297 -2.463 1 98.38 44 LYS B C 1
ATOM 805 O O . LYS B 1 44 ? -6.105 3.137 -2.076 1 98.38 44 LYS B O 1
ATOM 810 N N . VAL B 1 45 ? -4.066 2.273 -2.051 1 98.25 45 VAL B N 1
ATOM 811 C CA . VAL B 1 45 ? -3.562 3.279 -1.119 1 98.25 45 VAL B CA 1
ATOM 812 C C . VAL B 1 45 ? -3.6 4.656 -1.776 1 98.25 45 VAL B C 1
ATOM 814 O O . VAL B 1 45 ? -3.996 5.641 -1.147 1 98.25 45 VAL B O 1
ATOM 817 N N . LEU B 1 46 ? -3.238 4.777 -2.998 1 97.69 46 LEU B N 1
ATOM 818 C CA . LEU B 1 46 ? -3.289 6.039 -3.727 1 97.69 46 LEU B CA 1
ATOM 819 C C . LEU B 1 46 ? -4.719 6.566 -3.803 1 97.69 46 LEU B C 1
ATOM 821 O O . LEU B 1 46 ? -4.949 7.77 -3.672 1 97.69 46 LEU B O 1
ATOM 825 N N . ASP B 1 47 ? -5.66 5.684 -4.027 1 96.56 47 ASP B N 1
ATOM 826 C CA . ASP B 1 47 ? -7.07 6.074 -4.047 1 96.56 47 ASP B CA 1
ATOM 827 C C . ASP B 1 47 ? -7.488 6.684 -2.713 1 96.56 47 ASP B C 1
ATOM 829 O O . ASP B 1 47 ? -8.18 7.703 -2.68 1 96.56 47 ASP B O 1
ATOM 833 N N . ILE B 1 48 ? -7.051 6.074 -1.647 1 95.44 48 ILE B N 1
ATOM 834 C CA . ILE B 1 48 ? -7.387 6.539 -0.307 1 95.44 48 ILE B CA 1
ATOM 835 C C . ILE B 1 48 ? -6.801 7.93 -0.083 1 95.44 48 ILE B C 1
ATOM 837 O O . ILE B 1 48 ? -7.496 8.836 0.384 1 95.44 48 ILE B O 1
ATOM 841 N N . ILE B 1 49 ? -5.551 8.102 -0.383 1 95.12 49 ILE B N 1
ATOM 842 C CA . ILE B 1 49 ? -4.871 9.375 -0.205 1 95.12 49 ILE B CA 1
ATOM 843 C C . ILE B 1 49 ? -5.594 10.461 -0.998 1 95.12 49 ILE B C 1
ATOM 845 O O . ILE B 1 49 ? -5.789 11.578 -0.502 1 95.12 49 ILE B O 1
ATOM 849 N N . ASN B 1 50 ? -6.051 10.117 -2.135 1 94 50 ASN B N 1
ATOM 850 C CA . ASN B 1 50 ? -6.645 11.094 -3.051 1 94 50 ASN B CA 1
ATOM 851 C C . ASN B 1 50 ? -8.055 11.477 -2.619 1 94 50 ASN B C 1
ATOM 853 O O . ASN B 1 50 ? -8.625 12.445 -3.125 1 94 50 ASN B O 1
ATOM 857 N N . GLU B 1 51 ? -8.602 10.75 -1.764 1 91.81 51 GLU B N 1
ATOM 858 C CA . GLU B 1 51 ? -9.898 11.102 -1.193 1 91.81 51 GLU B CA 1
ATOM 859 C C . GLU B 1 51 ? -9.797 12.352 -0.324 1 91.81 51 GLU B C 1
ATOM 861 O O . GLU B 1 51 ? -10.812 12.992 -0.017 1 91.81 51 GLU B O 1
ATOM 866 N N . TYR B 1 52 ? -8.57 12.633 0.125 1 89.25 52 TYR B N 1
ATOM 867 C CA . TYR B 1 52 ? -8.375 13.742 1.047 1 89.25 52 TYR B CA 1
ATOM 868 C C . TYR B 1 52 ? -7.906 14.992 0.304 1 89.25 52 TYR B C 1
ATOM 870 O O . TYR B 1 52 ? -7.344 14.891 -0.79 1 89.25 52 TYR B O 1
ATOM 878 N N . SER B 1 53 ? -8.211 16.125 1.089 1 79.62 53 SER B N 1
ATOM 879 C CA . SER B 1 53 ? -7.801 17.391 0.516 1 79.62 53 SER B CA 1
ATOM 880 C C . SER B 1 53 ? -6.316 17.656 0.751 1 79.62 53 SER B C 1
ATOM 882 O O . SER B 1 53 ? -5.715 17.078 1.657 1 79.62 53 SER B O 1
ATOM 884 N N . THR B 1 54 ? -5.648 18.438 0.069 1 76.12 54 THR B N 1
ATOM 885 C CA . THR B 1 54 ? -4.246 18.812 0.181 1 76.12 54 THR B CA 1
ATOM 886 C C . THR B 1 54 ? -4.039 19.797 1.333 1 76.12 54 THR B C 1
ATOM 888 O O . THR B 1 54 ? -4.883 20.672 1.574 1 76.12 54 THR B O 1
#

Organism: NCBI:txid444859

Solvent-accessible surface area (backbone atoms only — not comparable to full-atom values): 5924 Å² total; per-residue (Å²): 123,66,42,62,70,46,43,51,68,58,53,50,52,52,52,52,48,53,53,50,42,50,75,73,44,78,52,63,90,50,53,69,47,19,50,50,19,23,50,53,39,50,51,53,51,50,54,58,57,63,46,32,33,125,123,66,42,62,70,48,43,52,67,59,53,50,55,52,53,51,48,51,53,51,41,51,75,73,44,78,52,63,89,50,55,69,47,18,49,50,20,22,51,51,38,52,51,53,51,50,54,58,60,65,46,31,35,125

Radius of gyration: 13.96 Å; Cα contacts (8 Å, |Δi|>4): 136; chains: 2; bounding box: 30×36×28 Å

Sequence (108 aa):
MPRGRLSKVDILAKVLKMKHKLGEGEYDHQDHEFREGYDHALNKVLDIINEYSTMPRGRLSKVDILAKVLKMKHKLGEGEYDHQDHEFREGYDHALNKVLDIINEYST

Secondary structure (DSSP, 8-state):
--EEE--HHHHHHHHHHHHHHHHTTTTTTS-HHHHHHHHHHHHHHHHHHHTEE-/--EEE--HHHHHHHHHHHHHHHHHTTTTTS-HHHHHHHHHHHHHHHHHHHTEE-